Protein AF-A0A7C5QPG4-F1 (afdb_monomer_lite)

Foldseek 3Di:
DDDPLVVVLVVVPVLDPDDDPVVVVSVVSVVCVVVVHDDDDDDDDDPPDPDDDPVVVSVVD

Sequence (61 aa):
MFKPVEEQIKLLKKGAVEIILEEDLVRKLERSIKENKPLTVKAGFDPTAPDIHLGHTVLLR

Secondary structure (DSSP, 8-state):
-PPPHHHHHHHHTTT-S--TTHHHHHHHHHHHHHTT-PPP------TT-----GGGHHHH-

pLDDT: mean 94.34, std 4.49, range [78.88, 98.38]

Structure (mmCIF, N/CA/C/O backbone):
data_AF-A0A7C5QPG4-F1
#
_entry.id   AF-A0A7C5QPG4-F1
#
loop_
_atom_site.group_PDB
_atom_site.id
_atom_site.type_symbol
_atom_site.label_atom_id
_atom_site.label_alt_id
_atom_site.label_comp_id
_atom_site.label_asym_id
_atom_site.label_entity_id
_atom_site.label_seq_id
_atom_site.pdbx_PDB_ins_code
_atom_site.Cartn_x
_atom_site.Cartn_y
_atom_site.Cartn_z
_atom_site.occupancy
_atom_site.B_iso_or_equiv
_atom_site.auth_seq_id
_atom_site.auth_comp_id
_atom_site.auth_asym_id
_atom_site.auth_atom_id
_atom_site.pdbx_PDB_model_num
ATOM 1 N N . MET A 1 1 ? -13.297 10.040 8.549 1.00 82.38 1 MET A N 1
ATOM 2 C CA . MET A 1 1 ? -13.580 8.819 9.333 1.00 82.38 1 MET A CA 1
ATOM 3 C C . MET A 1 1 ? -13.234 7.626 8.459 1.00 82.38 1 MET A C 1
ATOM 5 O O . MET A 1 1 ? -13.432 7.728 7.251 1.00 82.38 1 MET A O 1
ATOM 9 N N . PHE A 1 2 ? -12.666 6.556 9.013 1.00 92.94 2 PHE A N 1
ATOM 10 C CA . PHE A 1 2 ? -12.396 5.352 8.224 1.00 92.94 2 PHE A CA 1
ATOM 11 C C . PHE A 1 2 ? -13.708 4.743 7.711 1.00 92.94 2 PHE A C 1
ATOM 13 O O . PHE A 1 2 ? -14.718 4.768 8.412 1.00 92.94 2 PHE A O 1
ATOM 20 N N . LYS A 1 3 ? -13.693 4.226 6.480 1.00 95.50 3 LYS A N 1
ATOM 21 C CA . LYS A 1 3 ? -14.832 3.507 5.893 1.00 95.50 3 LYS A CA 1
ATOM 22 C C . LYS A 1 3 ? -15.047 2.161 6.609 1.00 95.50 3 LYS A C 1
ATOM 24 O O . LYS A 1 3 ? -14.090 1.653 7.200 1.00 95.50 3 LYS A O 1
ATOM 29 N N . PRO A 1 4 ? -16.238 1.546 6.527 1.00 97.31 4 PRO A N 1
ATOM 30 C CA . PRO A 1 4 ? -16.439 0.171 6.987 1.00 97.31 4 PRO A CA 1
ATOM 31 C C . PRO A 1 4 ? -15.434 -0.795 6.348 1.00 97.31 4 PRO A C 1
ATOM 33 O O . PRO A 1 4 ? -15.018 -0.593 5.202 1.00 97.31 4 PRO A O 1
ATOM 36 N N . VAL A 1 5 ? -15.033 -1.835 7.080 1.00 97.44 5 VAL A N 1
ATOM 37 C CA . VAL A 1 5 ? -13.984 -2.770 6.637 1.00 97.44 5 VAL A CA 1
ATOM 38 C C . VAL A 1 5 ? -14.376 -3.459 5.332 1.00 97.44 5 VAL A C 1
ATOM 40 O O . VAL A 1 5 ? -13.551 -3.547 4.425 1.00 97.44 5 VAL A O 1
ATOM 43 N N . GLU A 1 6 ? -15.640 -3.852 5.176 1.00 97.06 6 GLU A N 1
ATOM 44 C CA . GLU A 1 6 ? -16.139 -4.496 3.959 1.00 97.06 6 GLU A CA 1
ATOM 45 C C . GLU A 1 6 ? -15.995 -3.586 2.730 1.00 97.06 6 GLU A C 1
ATOM 47 O O . GLU A 1 6 ? -15.613 -4.040 1.647 1.00 97.06 6 GLU A O 1
ATOM 52 N N . GLU A 1 7 ? -16.256 -2.284 2.889 1.00 97.94 7 GLU A N 1
ATOM 53 C CA . GLU A 1 7 ? -16.095 -1.313 1.806 1.00 97.94 7 GLU A CA 1
ATOM 54 C C . GLU A 1 7 ? -14.615 -1.117 1.456 1.00 97.94 7 GLU A C 1
ATOM 56 O O . GLU A 1 7 ? -14.258 -1.072 0.276 1.00 97.94 7 GLU A O 1
ATOM 61 N N . GLN A 1 8 ? -13.740 -1.049 2.464 1.00 97.56 8 GLN A N 1
ATOM 62 C CA . GLN A 1 8 ? -12.295 -0.943 2.252 1.00 97.56 8 GLN A CA 1
ATOM 63 C C . GLN A 1 8 ? -11.742 -2.166 1.515 1.00 97.56 8 GLN A C 1
ATOM 65 O O . GLN A 1 8 ? -11.040 -2.006 0.518 1.00 97.56 8 GLN A O 1
ATOM 70 N N . ILE A 1 9 ? -12.109 -3.380 1.934 1.00 97.38 9 ILE A N 1
ATOM 71 C CA . ILE A 1 9 ? -11.690 -4.624 1.275 1.00 97.38 9 ILE A CA 1
ATOM 72 C C . ILE A 1 9 ? -12.170 -4.665 -0.176 1.00 97.38 9 ILE A C 1
ATOM 74 O O . ILE A 1 9 ? -11.390 -4.985 -1.073 1.00 97.38 9 ILE A O 1
ATOM 78 N N . LYS A 1 10 ? -13.424 -4.283 -0.441 1.00 97.12 10 LYS A N 1
ATOM 79 C CA . LYS A 1 10 ? -13.958 -4.227 -1.809 1.00 97.12 10 LYS A CA 1
ATOM 80 C C . LYS A 1 10 ? -13.149 -3.289 -2.709 1.00 97.12 10 LYS A C 1
ATOM 82 O O . LYS A 1 10 ? -12.943 -3.601 -3.881 1.00 97.12 10 LYS A O 1
ATOM 87 N N . LEU A 1 11 ? -12.701 -2.150 -2.181 1.00 96.00 11 LEU A N 1
ATOM 88 C CA . LEU A 1 11 ? -11.868 -1.199 -2.919 1.00 96.00 11 LEU A CA 1
ATOM 89 C C . LEU A 1 11 ? -10.453 -1.737 -3.143 1.00 96.00 11 LEU A C 1
ATOM 91 O O . LEU A 1 11 ? -9.977 -1.694 -4.272 1.00 96.00 11 LEU A O 1
ATOM 95 N N . LEU A 1 12 ? -9.819 -2.292 -2.109 1.00 95.38 12 LEU A N 1
ATOM 96 C CA . LEU A 1 12 ? -8.455 -2.828 -2.182 1.00 95.38 12 LEU A CA 1
ATOM 97 C C . LEU A 1 12 ? -8.346 -4.047 -3.110 1.00 95.38 12 LEU A C 1
ATOM 99 O O . LEU A 1 12 ? -7.330 -4.228 -3.770 1.00 95.38 12 LEU A O 1
ATOM 103 N N . LYS A 1 13 ? -9.408 -4.854 -3.219 1.00 95.56 13 LYS A N 1
ATOM 104 C CA . LYS A 1 13 ? -9.488 -5.969 -4.177 1.00 95.56 13 LYS A CA 1
ATOM 105 C C . LYS A 1 13 ? -9.577 -5.520 -5.633 1.00 95.56 13 LYS A C 1
ATOM 107 O O . LYS A 1 13 ? -9.268 -6.290 -6.539 1.00 95.56 13 LYS A O 1
ATOM 112 N N . LYS A 1 14 ? -10.049 -4.302 -5.897 1.00 95.94 14 LYS A N 1
ATOM 113 C CA . LYS A 1 14 ? -10.329 -3.853 -7.261 1.00 95.94 14 LYS A CA 1
ATOM 114 C C . LYS A 1 14 ? -9.024 -3.608 -8.021 1.00 95.94 14 LYS A C 1
ATOM 116 O O . LYS A 1 14 ? -8.383 -2.582 -7.839 1.00 95.94 14 LYS A O 1
ATOM 121 N N . GLY A 1 15 ? -8.696 -4.509 -8.945 1.00 93.19 15 GLY A N 1
ATOM 122 C CA . GLY A 1 15 ? -7.478 -4.419 -9.758 1.00 93.19 15 GLY A CA 1
ATOM 123 C C . GLY A 1 15 ? -6.240 -5.024 -9.091 1.00 93.19 15 GLY A C 1
ATOM 124 O O . GLY A 1 15 ? -5.173 -5.005 -9.698 1.00 93.19 15 GLY A O 1
ATOM 125 N N . ALA A 1 16 ? -6.381 -5.592 -7.889 1.00 95.31 16 ALA A N 1
ATOM 126 C CA . ALA A 1 16 ? -5.357 -6.438 -7.296 1.00 95.31 16 ALA A CA 1
ATOM 127 C C . ALA A 1 16 ? -5.390 -7.819 -7.962 1.00 95.31 16 ALA A C 1
ATOM 129 O O . ALA A 1 16 ? -6.459 -8.397 -8.154 1.00 95.31 16 ALA A O 1
ATOM 130 N N . VAL A 1 17 ? -4.215 -8.346 -8.301 1.00 96.50 17 VAL A N 1
ATOM 131 C CA . VAL A 1 17 ? -4.087 -9.715 -8.821 1.00 96.50 17 VAL A CA 1
ATOM 132 C C . VAL A 1 17 ? -4.309 -10.730 -7.699 1.00 96.50 17 VAL A C 1
ATOM 134 O O . VAL A 1 17 ? -5.005 -11.721 -7.891 1.00 96.50 17 VAL A O 1
ATOM 137 N N . GLU A 1 18 ? -3.754 -10.459 -6.517 1.00 96.12 18 GLU A N 1
ATOM 138 C CA . GLU A 1 18 ? -3.828 -11.335 -5.351 1.00 96.12 18 GLU A CA 1
ATOM 139 C C . GLU A 1 18 ? -3.718 -10.518 -4.056 1.00 96.12 18 GLU A C 1
ATOM 141 O O . GLU A 1 18 ? -3.069 -9.469 -4.017 1.00 96.12 18 GLU A O 1
ATOM 146 N N . ILE A 1 19 ? -4.338 -11.020 -2.985 1.00 96.25 19 ILE A N 1
ATOM 147 C CA . ILE A 1 19 ? -4.124 -10.552 -1.615 1.00 96.25 19 ILE A CA 1
ATOM 148 C C . ILE A 1 19 ? -3.656 -11.744 -0.786 1.00 96.25 19 ILE A C 1
ATOM 150 O O . ILE A 1 19 ? -4.419 -12.673 -0.526 1.00 96.25 19 ILE A O 1
ATOM 154 N N . ILE A 1 20 ? -2.404 -11.696 -0.341 1.00 96.81 20 ILE A N 1
ATOM 155 C CA . ILE A 1 20 ? -1.846 -12.719 0.541 1.00 96.81 20 ILE A CA 1
ATOM 156 C C . ILE A 1 20 ? -2.480 -12.557 1.928 1.00 96.81 20 ILE A C 1
ATOM 158 O O . ILE A 1 20 ? -2.353 -11.495 2.538 1.00 96.81 20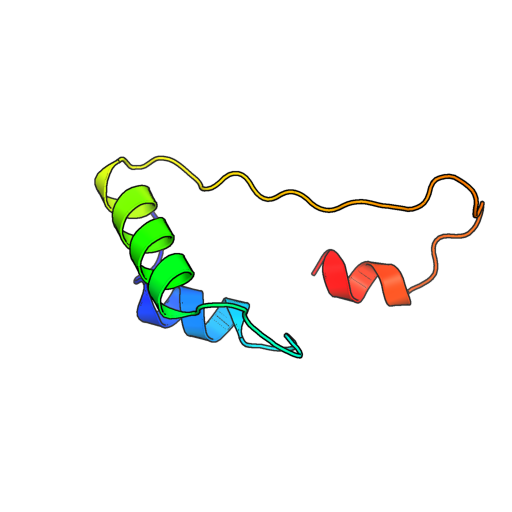 ILE A O 1
ATOM 162 N N . LEU A 1 21 ? -3.134 -13.615 2.422 1.00 96.19 21 LEU A N 1
ATOM 163 C CA . LEU A 1 21 ? -3.782 -13.669 3.741 1.00 96.19 21 LEU A CA 1
ATOM 164 C C . LEU A 1 21 ? -4.786 -12.523 3.960 1.00 96.19 21 LEU A C 1
ATOM 166 O O . LEU A 1 21 ? -4.606 -11.653 4.812 1.00 96.19 21 LEU A O 1
ATOM 170 N N . GLU A 1 22 ? -5.876 -12.532 3.195 1.00 96.19 22 GLU A N 1
ATOM 171 C CA . GLU A 1 22 ? -6.931 -11.514 3.284 1.00 96.19 22 GLU A CA 1
ATOM 172 C C . GLU A 1 22 ? -7.480 -11.318 4.709 1.00 96.19 22 GLU A C 1
ATOM 174 O O . GLU A 1 22 ? -7.718 -10.185 5.127 1.00 96.19 22 GLU A O 1
ATOM 179 N N . GLU A 1 23 ? -7.615 -12.393 5.487 1.00 97.31 23 GLU A N 1
ATOM 180 C CA . GLU A 1 23 ? -8.072 -12.324 6.882 1.00 97.31 23 GLU A CA 1
ATOM 181 C C . GLU A 1 23 ? -7.156 -11.457 7.762 1.00 97.31 23 GLU A C 1
ATOM 183 O O . GLU A 1 23 ? -7.627 -10.719 8.629 1.00 97.31 23 GLU A O 1
ATOM 188 N N . ASP A 1 24 ? -5.844 -11.479 7.520 1.00 97.88 24 ASP A N 1
ATOM 189 C CA . ASP A 1 24 ? -4.900 -10.641 8.259 1.00 97.88 24 ASP A CA 1
ATOM 190 C C . ASP A 1 24 ? -4.994 -9.170 7.841 1.00 97.88 24 ASP A C 1
ATOM 192 O O . ASP A 1 24 ? -4.802 -8.277 8.673 1.00 97.88 24 ASP A O 1
ATOM 196 N N . LEU A 1 25 ? -5.313 -8.889 6.572 1.00 97.88 25 LEU A N 1
ATOM 197 C CA . LEU A 1 25 ? -5.617 -7.531 6.120 1.00 97.88 25 LEU A CA 1
ATOM 198 C C . LEU A 1 25 ? -6.878 -7.001 6.818 1.00 97.88 25 LEU A C 1
ATOM 200 O O . LEU A 1 25 ? -6.846 -5.888 7.341 1.00 97.88 25 LEU A O 1
ATOM 204 N N . VAL A 1 26 ? -7.941 -7.808 6.901 1.00 98.12 26 VAL A N 1
ATOM 205 C CA . VAL A 1 26 ? -9.179 -7.478 7.632 1.00 98.12 26 VAL A CA 1
ATOM 206 C C . VAL A 1 26 ? -8.871 -7.120 9.088 1.00 98.12 26 VAL A C 1
ATOM 208 O O . VAL A 1 26 ? -9.185 -6.012 9.522 1.00 98.12 26 VAL A O 1
ATOM 211 N N . ARG A 1 27 ? -8.145 -7.982 9.814 1.00 98.38 27 ARG A N 1
ATOM 212 C CA . ARG A 1 27 ? -7.753 -7.733 11.217 1.00 98.38 27 ARG A CA 1
ATOM 213 C C . ARG A 1 27 ? -6.948 -6.442 11.391 1.00 98.38 27 ARG A C 1
ATOM 215 O O . ARG A 1 27 ? -7.121 -5.710 12.367 1.00 98.38 27 ARG A O 1
ATOM 222 N N . LYS A 1 28 ? -6.049 -6.131 10.448 1.00 98.00 28 LYS A N 1
ATOM 223 C CA . LYS A 1 28 ? -5.276 -4.876 10.459 1.00 98.00 28 LYS A CA 1
ATOM 224 C C . LYS A 1 28 ? -6.180 -3.656 10.270 1.00 98.00 28 LYS A C 1
ATOM 226 O O . LYS A 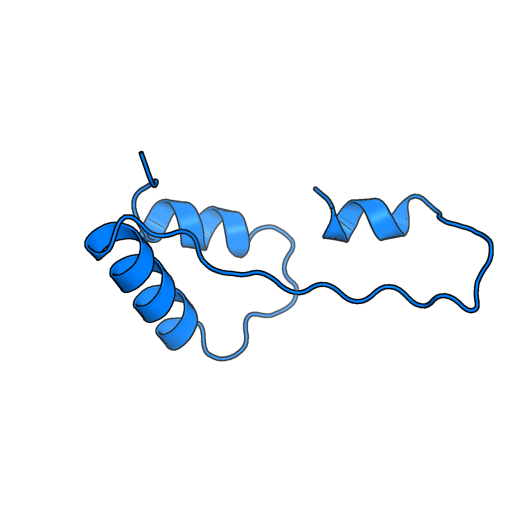1 28 ? -5.974 -2.659 10.963 1.00 98.00 28 LYS A O 1
ATOM 231 N N . LEU A 1 29 ? -7.161 -3.726 9.371 1.00 98.12 29 LEU A N 1
ATOM 232 C CA . LEU A 1 29 ? -8.125 -2.648 9.135 1.00 98.12 29 LEU A CA 1
ATOM 233 C C . LEU A 1 29 ? -9.023 -2.418 10.356 1.00 98.12 29 LEU A C 1
ATOM 235 O O . LEU A 1 29 ? -9.172 -1.278 10.787 1.00 98.12 29 LEU A O 1
ATOM 23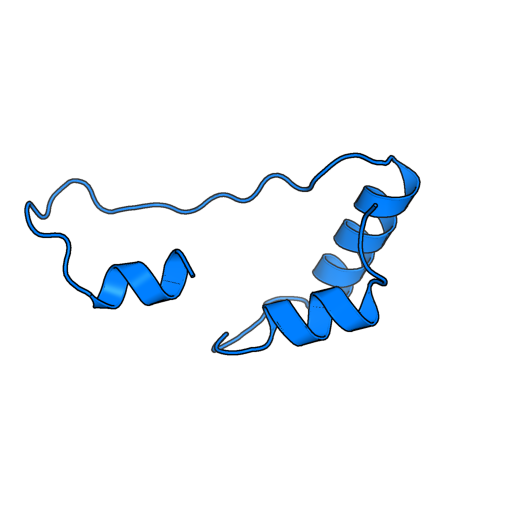9 N N . GLU A 1 30 ? -9.542 -3.479 10.975 1.00 98.06 30 GLU A N 1
ATOM 240 C CA . GLU A 1 30 ? -10.324 -3.388 12.218 1.00 98.06 30 GLU A CA 1
ATOM 241 C C . GLU A 1 30 ? -9.532 -2.698 13.333 1.00 98.06 30 GLU A C 1
ATOM 243 O O . GLU A 1 30 ? -10.021 -1.763 13.974 1.00 98.06 30 GLU A O 1
ATOM 248 N N . ARG A 1 31 ? -8.271 -3.107 13.528 1.00 97.94 31 ARG A N 1
ATOM 249 C CA . ARG A 1 31 ? -7.371 -2.474 14.499 1.00 97.94 31 ARG A CA 1
ATOM 250 C C . ARG A 1 31 ? -7.144 -0.997 14.177 1.00 97.94 31 ARG A C 1
ATOM 252 O O . ARG A 1 31 ? -7.206 -0.168 15.079 1.00 97.94 31 ARG A O 1
ATOM 259 N N . SER A 1 32 ? -6.910 -0.666 12.908 1.00 97.88 32 SER A N 1
ATOM 260 C CA . SER A 1 32 ? -6.707 0.713 12.444 1.00 97.88 32 SER A CA 1
ATOM 261 C C . SER A 1 32 ? -7.901 1.613 12.774 1.00 97.88 32 SER A C 1
ATOM 263 O O . SER A 1 32 ? -7.712 2.721 13.278 1.00 97.88 32 SER A O 1
ATOM 265 N N . ILE A 1 33 ? -9.125 1.114 12.569 1.00 97.44 33 ILE A N 1
ATOM 266 C CA . ILE A 1 33 ? -10.363 1.819 12.921 1.00 97.44 33 ILE A CA 1
ATOM 267 C C . ILE A 1 33 ? -10.471 1.991 14.438 1.00 97.44 33 ILE A C 1
ATOM 269 O O . ILE A 1 33 ? -10.695 3.106 14.908 1.00 97.44 33 ILE A O 1
ATOM 273 N N . LYS A 1 34 ? -10.276 0.909 15.204 1.00 97.44 34 LYS A N 1
ATOM 274 C CA . LYS A 1 34 ? -10.382 0.909 16.671 1.00 97.44 34 LYS A CA 1
ATOM 275 C C . LYS A 1 34 ? -9.399 1.878 17.331 1.00 97.44 34 LYS A C 1
ATOM 277 O O . LYS A 1 34 ? -9.760 2.573 18.273 1.00 97.44 34 LYS A O 1
ATOM 282 N N . GLU A 1 35 ? -8.163 1.912 16.847 1.00 97.12 35 GLU A N 1
ATOM 283 C CA . GLU A 1 35 ? -7.096 2.775 17.368 1.00 97.12 35 GLU A CA 1
ATOM 284 C C . GLU A 1 35 ? -7.118 4.181 16.752 1.00 97.12 35 GLU A C 1
ATOM 286 O O . GLU A 1 35 ? -6.316 5.035 17.125 1.00 97.12 35 GLU A O 1
ATOM 291 N N . ASN A 1 36 ? -8.013 4.419 15.789 1.00 96.38 36 ASN A N 1
ATOM 292 C CA . ASN A 1 36 ? -8.053 5.610 14.951 1.00 96.38 36 ASN A CA 1
ATOM 293 C C . ASN A 1 36 ? -6.677 5.969 14.342 1.00 96.38 36 ASN A C 1
ATOM 295 O O . ASN A 1 36 ? -6.307 7.140 14.226 1.00 96.38 36 ASN A O 1
ATOM 299 N N . LYS A 1 37 ? -5.898 4.948 13.968 1.00 97.00 37 LYS A N 1
ATOM 300 C CA . LYS A 1 37 ? -4.517 5.079 13.494 1.00 97.00 37 LYS A CA 1
ATOM 301 C C . LYS A 1 37 ? -4.370 4.445 12.109 1.00 97.00 37 LYS A C 1
ATOM 303 O O . LYS A 1 37 ? -4.618 3.246 11.987 1.00 97.00 37 LYS A O 1
ATOM 308 N N . PRO A 1 38 ? -3.944 5.188 11.071 1.00 97.31 38 PRO A N 1
ATOM 309 C CA . PRO A 1 38 ? -3.770 4.642 9.725 1.00 97.31 38 PRO A CA 1
ATOM 310 C C . PRO A 1 38 ? -2.740 3.506 9.666 1.00 97.31 38 PRO A C 1
ATOM 312 O O . PRO A 1 38 ? -1.749 3.511 10.400 1.00 97.31 38 PRO A O 1
ATOM 315 N N . LEU A 1 39 ? -2.945 2.559 8.748 1.00 97.38 39 LEU A N 1
ATOM 316 C CA . LEU A 1 39 ? -1.934 1.555 8.422 1.00 97.38 39 LEU A CA 1
ATOM 317 C C . LEU A 1 39 ? -0.766 2.191 7.662 1.00 97.38 39 LEU A C 1
ATOM 319 O O . LEU A 1 39 ? -0.961 3.006 6.763 1.00 97.38 39 LEU A O 1
ATOM 323 N N . THR A 1 40 ? 0.454 1.7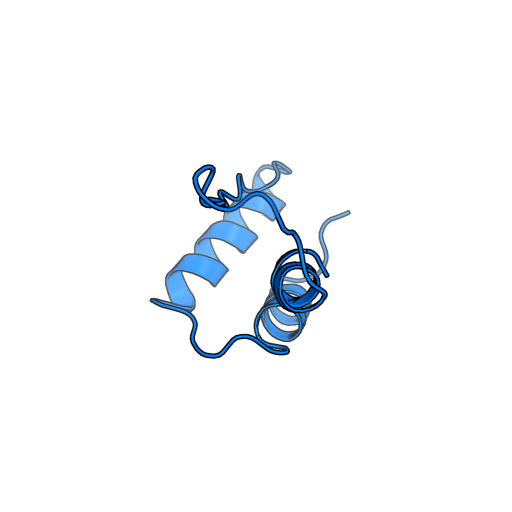69 7.982 1.00 97.38 40 THR A N 1
ATOM 324 C CA . THR A 1 40 ? 1.633 2.099 7.178 1.00 97.38 40 THR A CA 1
ATOM 325 C C . THR A 1 40 ? 1.678 1.187 5.956 1.00 97.38 40 THR A C 1
ATOM 327 O O . THR A 1 40 ? 1.752 -0.034 6.097 1.00 97.38 40 THR A O 1
ATOM 330 N N . VAL A 1 41 ? 1.664 1.780 4.764 1.00 96.31 41 VAL A N 1
ATOM 331 C CA . VAL A 1 41 ? 1.817 1.070 3.488 1.00 96.31 41 VAL A CA 1
ATOM 332 C C . VAL A 1 41 ? 3.225 1.317 2.958 1.00 96.31 41 VAL A C 1
ATOM 334 O O . VAL A 1 41 ? 3.706 2.448 2.970 1.00 96.31 41 VAL A O 1
ATOM 337 N N . LYS A 1 42 ? 3.894 0.256 2.505 1.00 97.19 42 LYS A N 1
ATOM 338 C CA . LYS A 1 42 ? 5.222 0.330 1.892 1.00 97.19 42 LYS A CA 1
ATOM 339 C C . LYS A 1 42 ? 5.121 -0.092 0.431 1.00 97.19 42 LYS A C 1
ATOM 341 O O . LYS A 1 42 ? 4.657 -1.191 0.150 1.00 97.19 42 LYS A O 1
ATOM 346 N N . ALA A 1 43 ? 5.615 0.756 -0.463 1.00 95.50 43 ALA A N 1
ATOM 347 C CA . ALA A 1 43 ? 5.781 0.474 -1.883 1.00 95.50 43 ALA A CA 1
ATOM 348 C C . ALA A 1 43 ? 7.237 0.764 -2.270 1.00 95.50 43 ALA A C 1
ATOM 350 O O . ALA A 1 43 ? 7.779 1.802 -1.892 1.00 95.50 43 ALA A O 1
ATOM 351 N N . GLY A 1 44 ? 7.885 -0.178 -2.954 1.00 92.81 44 GLY A N 1
ATOM 352 C CA . GLY A 1 44 ? 9.250 -0.018 -3.455 1.00 92.81 44 GLY A CA 1
ATOM 353 C C . GLY A 1 44 ? 9.242 0.351 -4.933 1.00 92.81 44 GLY A C 1
ATOM 354 O O . GLY A 1 44 ? 8.429 -0.179 -5.685 1.00 92.81 44 GLY A O 1
ATOM 355 N N . PHE A 1 45 ? 10.159 1.227 -5.331 1.00 91.00 45 PHE A N 1
ATOM 356 C CA . PHE A 1 45 ? 10.406 1.594 -6.723 1.00 91.00 45 PHE A CA 1
ATOM 357 C C . PHE A 1 45 ? 11.871 1.308 -7.040 1.00 91.00 45 PHE A C 1
ATOM 359 O O . PHE A 1 45 ? 12.739 1.558 -6.201 1.00 91.00 45 PHE A O 1
ATOM 366 N N . ASP A 1 46 ? 12.132 0.753 -8.220 1.00 90.94 46 ASP A N 1
ATOM 367 C CA . ASP A 1 46 ? 13.486 0.470 -8.689 1.00 90.94 46 ASP A CA 1
ATOM 368 C C . ASP A 1 46 ? 14.177 1.781 -9.114 1.00 90.94 46 ASP A C 1
ATOM 370 O O . ASP A 1 46 ? 13.674 2.455 -10.014 1.00 90.94 46 ASP A O 1
ATOM 374 N N . PRO A 1 47 ? 15.302 2.173 -8.484 1.00 90.00 47 PRO A N 1
ATOM 375 C CA . PRO A 1 47 ? 16.008 3.408 -8.814 1.00 90.00 47 PRO A CA 1
ATOM 376 C C . PRO A 1 47 ? 16.938 3.284 -10.034 1.00 90.00 47 PRO A C 1
ATOM 378 O O . PRO A 1 47 ? 17.593 4.263 -10.383 1.00 90.00 47 PRO A O 1
ATOM 381 N N . THR A 1 48 ? 17.072 2.100 -10.644 1.00 91.94 48 THR A N 1
ATOM 382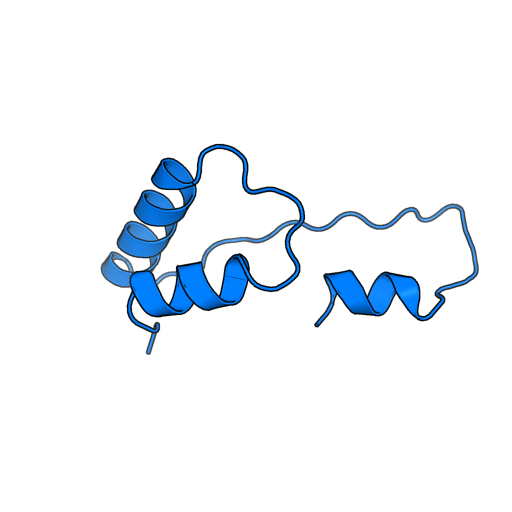 C CA . THR A 1 48 ? 18.017 1.871 -11.753 1.00 91.94 48 THR A CA 1
ATOM 383 C C . THR A 1 48 ? 17.489 2.329 -13.114 1.00 91.94 48 THR A C 1
ATOM 385 O O . THR A 1 48 ? 18.284 2.641 -14.001 1.00 91.94 48 THR A O 1
ATOM 388 N N . ALA A 1 49 ? 16.166 2.411 -13.280 1.00 86.38 49 ALA A N 1
ATOM 389 C CA . ALA A 1 49 ? 15.534 2.865 -14.512 1.00 86.38 49 ALA A CA 1
ATOM 390 C C . ALA A 1 49 ? 15.249 4.381 -14.460 1.00 86.38 49 ALA A C 1
ATOM 392 O O . ALA A 1 49 ? 14.661 4.856 -13.487 1.00 86.38 49 ALA A O 1
ATOM 393 N N . PRO A 1 50 ? 15.616 5.153 -15.500 1.00 78.88 50 PRO A N 1
ATOM 394 C CA . PRO A 1 50 ? 15.352 6.592 -15.541 1.00 78.88 50 PRO A CA 1
ATOM 395 C C . PRO A 1 50 ? 13.887 6.929 -15.865 1.00 78.88 50 PRO A C 1
ATOM 397 O O . PRO A 1 50 ? 13.432 8.031 -15.558 1.00 78.88 50 PRO A O 1
ATOM 400 N N . ASP A 1 51 ? 13.146 5.994 -16.471 1.00 82.94 51 ASP A N 1
ATOM 401 C CA . ASP A 1 51 ? 11.843 6.270 -17.075 1.00 82.94 51 ASP A CA 1
ATOM 402 C C . ASP A 1 51 ? 10.669 5.763 -16.227 1.00 82.94 51 ASP A C 1
ATOM 404 O O . ASP A 1 51 ? 10.497 4.568 -15.981 1.00 82.94 51 ASP A O 1
ATOM 408 N N . ILE A 1 52 ? 9.778 6.685 -15.857 1.00 86.12 52 ILE A N 1
ATOM 409 C CA . ILE A 1 52 ? 8.471 6.374 -15.273 1.00 86.12 52 ILE A CA 1
ATOM 410 C C . ILE A 1 52 ? 7.428 6.391 -16.392 1.00 86.12 52 ILE A C 1
ATOM 412 O O . ILE A 1 52 ? 7.047 7.446 -16.893 1.00 86.12 52 ILE A O 1
ATOM 416 N N . HIS A 1 53 ? 6.917 5.219 -16.763 1.00 90.88 53 HIS A N 1
ATOM 417 C CA . HIS A 1 53 ? 5.802 5.100 -17.708 1.00 90.88 53 HIS A CA 1
ATOM 418 C C . HIS A 1 53 ? 4.444 4.930 -17.006 1.00 90.88 53 HIS A C 1
ATOM 420 O O . HIS A 1 53 ? 4.376 4.627 -15.811 1.00 90.88 53 HIS A O 1
ATOM 426 N N . LEU A 1 54 ? 3.352 4.992 -17.780 1.00 92.81 54 LEU A N 1
ATOM 427 C CA . LEU A 1 54 ? 1.970 4.874 -17.287 1.00 92.81 54 LEU A CA 1
ATOM 428 C C . LEU A 1 54 ? 1.695 3.610 -16.460 1.00 92.81 54 LEU A C 1
ATOM 430 O O . LEU A 1 54 ? 0.865 3.653 -15.561 1.00 92.81 54 LEU A O 1
ATOM 434 N N . GLY A 1 55 ? 2.417 2.509 -16.676 1.00 91.12 55 GLY A N 1
ATOM 435 C CA . GLY A 1 55 ? 2.300 1.309 -15.834 1.00 91.12 55 GLY A CA 1
ATOM 436 C C . GLY A 1 55 ? 2.504 1.555 -14.327 1.00 91.12 55 GLY A C 1
ATOM 437 O O . GLY A 1 55 ? 1.812 0.941 -13.522 1.00 91.12 55 GLY A O 1
ATOM 438 N N . HIS A 1 56 ? 3.350 2.511 -13.922 1.00 92.00 56 HIS A N 1
ATOM 439 C CA . HIS A 1 56 ? 3.542 2.847 -12.502 1.00 92.00 56 HIS A CA 1
ATOM 440 C C . HI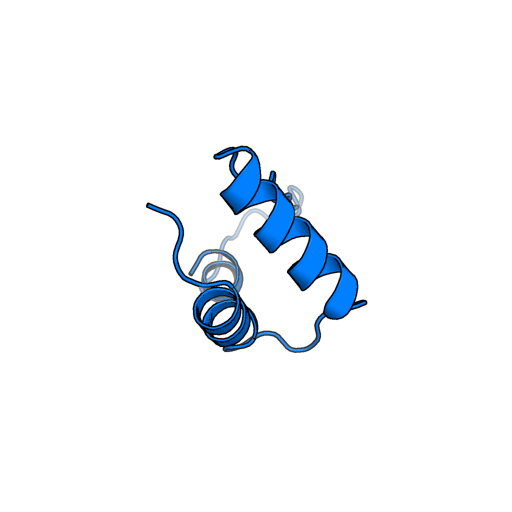S A 1 56 ? 2.299 3.482 -11.871 1.00 92.00 56 HIS A C 1
ATOM 442 O O . HIS A 1 56 ? 2.088 3.380 -10.664 1.00 92.00 56 HIS A O 1
ATOM 448 N N . THR A 1 57 ? 1.442 4.100 -12.688 1.00 91.88 57 THR A N 1
ATOM 449 C CA . THR A 1 57 ? 0.194 4.701 -12.206 1.00 91.88 57 THR A CA 1
ATOM 450 C C . THR A 1 57 ? -0.800 3.657 -11.709 1.00 91.88 57 THR A C 1
ATOM 452 O O . THR A 1 57 ? -1.640 3.989 -10.884 1.00 91.88 57 THR A O 1
ATOM 455 N N . VAL A 1 58 ? -0.681 2.391 -12.131 1.00 93.31 58 VAL A N 1
ATOM 456 C CA . VAL A 1 58 ? -1.534 1.298 -11.638 1.00 93.31 58 VAL A CA 1
ATOM 457 C C . VAL A 1 58 ? -1.360 1.104 -10.130 1.00 93.31 58 VAL A C 1
ATOM 459 O O . VAL A 1 58 ? -2.347 0.897 -9.434 1.00 93.31 58 VAL A O 1
ATOM 462 N N . LEU A 1 59 ? -0.126 1.221 -9.627 1.00 92.69 59 LEU A N 1
ATOM 463 C CA . LEU A 1 59 ? 0.187 1.116 -8.198 1.00 92.69 59 LEU A CA 1
ATOM 464 C C . LEU A 1 59 ? -0.192 2.382 -7.411 1.00 92.69 59 LEU A C 1
ATOM 466 O O . LEU A 1 59 ? -0.486 2.296 -6.223 1.00 92.69 59 LEU A O 1
ATOM 470 N N . LEU A 1 60 ? -0.150 3.554 -8.052 1.00 89.62 60 LEU A N 1
ATOM 471 C CA . LEU A 1 60 ? -0.357 4.858 -7.405 1.00 89.62 60 LEU A CA 1
ATOM 472 C C . LEU A 1 60 ? -1.822 5.334 -7.391 1.00 89.62 60 LEU A C 1
ATOM 474 O O . LEU A 1 60 ? -2.100 6.398 -6.837 1.00 89.62 60 LEU A O 1
ATOM 478 N N . ARG A 1 61 ? -2.732 4.598 -8.033 1.00 81.62 61 ARG A N 1
ATOM 479 C CA . ARG A 1 61 ? -4.146 4.961 -8.203 1.00 81.62 61 ARG A CA 1
ATOM 480 C C . ARG A 1 61 ? -5.035 4.498 -7.054 1.00 81.62 61 ARG A C 1
ATOM 482 O O . ARG A 1 61 ? -4.825 3.373 -6.558 1.00 81.62 61 ARG A O 1
#

Radius of gyration: 14.35 Å; chains: 1; bounding box: 34×22×35 Å